Protein AF-A0A1M4UK34-F1 (afdb_monomer_lite)

Foldseek 3Di:
DDDDDPDPPPPDDDDPPVVVVVVVVVVLVVVLVVQVPDPVHDNLQRWDWDWDQDPFFIKIWTDGPPDIDIDTDGDPPPPD

Secondary structure (DSSP, 8-state):
-----------PPP--HHHH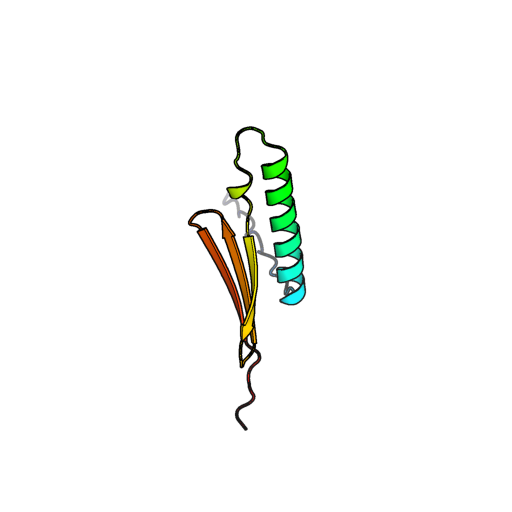HHHHHHHHHHHHHHHHH-TTS-GGGSPEEEEEEETTEEEEEEEETTEEEEEEEE------

Organism: NCBI:txid1346286

Structure (mmCIF, N/CA/C/O backbone):
data_AF-A0A1M4UK34-F1
#
_entry.id   AF-A0A1M4UK34-F1
#
loop_
_atom_site.group_PDB
_atom_site.id
_atom_site.type_symbol
_atom_site.label_atom_id
_atom_site.label_alt_id
_atom_site.label_comp_id
_atom_site.label_asym_id
_atom_site.label_entity_id
_atom_site.label_seq_id
_atom_site.pdbx_PDB_ins_code
_atom_site.Cartn_x
_atom_site.Cartn_y
_atom_site.Cartn_z
_atom_site.occupancy
_atom_site.B_iso_or_equiv
_atom_site.auth_seq_id
_atom_site.auth_comp_id
_atom_site.auth_asym_id
_atom_site.auth_atom_id
_atom_site.pdbx_PDB_model_num
ATOM 1 N N . MET A 1 1 ? 5.999 51.582 2.783 1.00 43.22 1 MET A N 1
ATOM 2 C CA . MET A 1 1 ? 6.900 50.409 2.870 1.00 43.22 1 MET A CA 1
ATOM 3 C C . MET A 1 1 ? 6.140 49.182 2.377 1.00 43.22 1 MET A C 1
ATOM 5 O O . MET A 1 1 ? 5.071 48.925 2.907 1.00 43.22 1 MET A O 1
ATOM 9 N N . LYS A 1 2 ? 6.617 48.476 1.341 1.00 42.16 2 LYS A N 1
ATOM 10 C CA . LYS A 1 2 ? 6.025 47.202 0.884 1.00 42.16 2 LYS A CA 1
ATOM 11 C C . LYS A 1 2 ? 6.883 46.058 1.427 1.00 42.16 2 LYS A C 1
ATOM 13 O O . LYS A 1 2 ? 8.041 45.935 1.037 1.00 42.16 2 LYS A O 1
ATOM 18 N N . THR A 1 3 ? 6.340 45.260 2.338 1.00 49.09 3 THR A N 1
ATOM 19 C CA . THR A 1 3 ? 6.977 44.045 2.857 1.00 49.09 3 THR A CA 1
ATOM 20 C C . THR A 1 3 ? 6.961 42.974 1.768 1.00 49.09 3 THR A C 1
ATOM 22 O O . THR A 1 3 ? 5.910 42.471 1.379 1.00 49.09 3 THR A O 1
ATOM 25 N N . LYS A 1 4 ? 8.139 42.652 1.221 1.00 49.75 4 LYS A N 1
ATOM 26 C CA . LYS A 1 4 ? 8.310 41.497 0.334 1.00 49.75 4 LYS A CA 1
ATOM 27 C C . LYS A 1 4 ? 8.265 40.243 1.202 1.00 49.75 4 LYS A C 1
ATOM 29 O O . LYS A 1 4 ? 9.198 39.984 1.955 1.00 49.75 4 LYS A O 1
ATOM 34 N N . ILE A 1 5 ? 7.169 39.499 1.113 1.00 60.50 5 ILE A N 1
ATOM 35 C CA . ILE A 1 5 ? 7.071 38.154 1.678 1.00 60.50 5 ILE A CA 1
ATOM 36 C C . ILE A 1 5 ? 8.066 37.287 0.891 1.00 60.50 5 ILE A C 1
ATOM 38 O O . ILE A 1 5 ? 8.013 37.298 -0.343 1.00 60.50 5 ILE A O 1
ATOM 42 N N . PRO A 1 6 ? 9.016 36.596 1.542 1.00 52.19 6 PRO A N 1
ATOM 43 C CA . PRO A 1 6 ? 9.935 35.726 0.830 1.00 52.19 6 PRO A CA 1
ATOM 44 C C . PRO A 1 6 ? 9.126 34.587 0.206 1.00 52.19 6 PRO A C 1
ATOM 46 O O . PRO A 1 6 ? 8.481 33.814 0.912 1.00 52.19 6 PRO A O 1
ATOM 49 N N . ASN A 1 7 ? 9.146 34.502 -1.127 1.00 54.94 7 ASN A N 1
ATOM 50 C CA . ASN A 1 7 ? 8.664 33.332 -1.852 1.00 54.94 7 ASN A CA 1
ATOM 51 C C . ASN A 1 7 ? 9.378 32.110 -1.273 1.00 54.94 7 ASN A C 1
ATOM 53 O O . ASN A 1 7 ? 10.596 31.987 -1.417 1.00 54.94 7 ASN A O 1
ATOM 57 N N . ALA A 1 8 ? 8.636 31.223 -0.613 1.00 55.81 8 ALA A N 1
ATOM 58 C CA . ALA A 1 8 ? 9.151 29.927 -0.215 1.00 55.81 8 ALA A CA 1
ATOM 59 C C . ALA A 1 8 ? 9.576 29.194 -1.495 1.00 55.81 8 ALA A C 1
ATOM 61 O O . ALA A 1 8 ? 8.741 28.707 -2.255 1.00 55.81 8 ALA A O 1
ATOM 62 N N . GLN A 1 9 ? 10.881 29.180 -1.779 1.00 53.72 9 GLN A N 1
ATOM 63 C CA . GLN A 1 9 ? 11.446 28.343 -2.826 1.00 53.72 9 GLN A CA 1
ATOM 64 C C . GLN A 1 9 ? 11.160 26.896 -2.438 1.00 53.72 9 GLN A C 1
ATOM 66 O O . GLN A 1 9 ? 11.816 26.329 -1.564 1.00 53.72 9 GLN A O 1
ATOM 71 N N . VAL A 1 10 ? 10.156 26.307 -3.080 1.00 55.94 10 VAL A N 1
ATOM 72 C CA . VAL A 1 10 ? 9.888 24.875 -3.007 1.00 55.94 10 VAL A CA 1
ATOM 73 C C . VAL A 1 10 ? 11.113 24.171 -3.592 1.00 55.94 10 VAL A C 1
ATOM 75 O O . VAL A 1 10 ? 11.285 24.109 -4.809 1.00 55.94 10 VAL A O 1
ATOM 78 N N . ARG A 1 11 ? 12.011 23.689 -2.726 1.00 53.22 11 ARG A N 1
ATOM 79 C CA . ARG A 1 11 ? 13.153 22.863 -3.131 1.00 53.22 11 ARG A CA 1
ATOM 80 C C . ARG A 1 11 ? 12.614 21.516 -3.595 1.00 53.22 11 ARG A C 1
ATOM 82 O O . ARG A 1 11 ? 12.321 20.648 -2.780 1.00 53.22 11 ARG A O 1
ATOM 89 N N . ARG A 1 12 ? 12.465 21.358 -4.908 1.00 50.91 12 ARG A N 1
ATOM 90 C CA . ARG A 1 12 ? 12.179 20.064 -5.529 1.00 50.91 12 ARG A CA 1
ATOM 91 C C . ARG A 1 12 ? 13.431 19.199 -5.391 1.00 50.91 12 ARG A C 1
ATOM 93 O O . ARG A 1 12 ? 14.496 19.597 -5.854 1.00 50.91 12 ARG A O 1
ATOM 100 N N . LYS A 1 13 ? 13.314 18.061 -4.710 1.00 56.28 13 LYS A N 1
ATOM 101 C CA . LYS A 1 13 ? 14.331 17.008 -4.728 1.00 56.28 13 LYS A CA 1
ATOM 102 C C . LYS A 1 13 ? 13.865 15.941 -5.705 1.00 56.28 13 LYS A C 1
ATOM 104 O O . LYS A 1 13 ? 12.714 15.521 -5.625 1.00 56.28 13 LYS A O 1
ATOM 109 N N . THR A 1 14 ? 14.745 15.529 -6.607 1.00 62.31 14 THR A N 1
ATOM 110 C CA . THR A 1 14 ? 14.560 14.279 -7.341 1.00 62.31 14 THR A CA 1
ATOM 111 C C . THR A 1 14 ? 14.806 13.151 -6.351 1.00 62.31 14 THR A C 1
ATOM 113 O O . THR A 1 14 ? 15.836 13.144 -5.678 1.00 62.31 14 THR A O 1
ATOM 116 N N . ILE A 1 15 ? 13.823 12.275 -6.203 1.00 67.00 15 ILE A N 1
ATOM 117 C CA . ILE A 1 15 ? 13.898 11.078 -5.370 1.00 67.00 15 ILE A CA 1
ATOM 118 C C . ILE A 1 15 ? 13.728 9.911 -6.333 1.00 67.00 15 ILE A C 1
ATOM 120 O O . ILE A 1 15 ? 12.860 9.971 -7.208 1.00 67.00 15 ILE A O 1
ATOM 124 N N . GLU A 1 16 ? 14.568 8.889 -6.202 1.00 80.25 16 GLU A N 1
ATOM 125 C CA 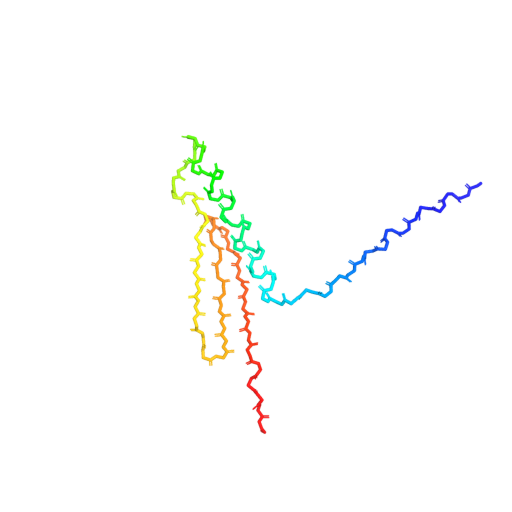. GLU A 1 16 ? 14.411 7.669 -6.982 1.00 80.25 16 GLU A CA 1
ATOM 126 C C . GLU A 1 16 ? 13.067 7.023 -6.634 1.00 80.25 16 GLU A C 1
ATOM 128 O O . GLU A 1 16 ? 12.658 6.965 -5.474 1.00 80.25 16 GLU A O 1
ATOM 133 N N . VAL A 1 17 ? 12.360 6.514 -7.640 1.00 78.50 17 VAL A N 1
ATOM 134 C CA . VAL A 1 17 ? 11.032 5.904 -7.456 1.00 78.50 17 VAL A CA 1
ATOM 135 C C . VAL A 1 17 ? 11.072 4.768 -6.427 1.00 78.50 17 VAL A C 1
ATOM 137 O O . VAL A 1 17 ? 10.139 4.594 -5.642 1.00 78.50 17 VAL A O 1
ATOM 140 N N . ARG A 1 18 ? 12.183 4.025 -6.395 1.00 79.44 18 ARG A N 1
ATOM 141 C CA . ARG A 1 18 ? 12.447 2.996 -5.390 1.00 79.44 18 ARG A CA 1
ATOM 142 C C . ARG A 1 18 ? 12.390 3.561 -3.968 1.00 79.44 18 ARG A C 1
ATOM 144 O O . ARG A 1 18 ? 11.698 2.989 -3.132 1.00 79.44 18 ARG A O 1
ATOM 151 N N . ASP A 1 19 ? 13.079 4.669 -3.712 1.00 83.50 19 ASP A N 1
ATOM 152 C CA . ASP A 1 19 ? 13.139 5.287 -2.384 1.00 83.50 19 ASP A CA 1
ATOM 153 C C . ASP A 1 19 ? 11.749 5.781 -1.961 1.00 83.50 19 ASP A C 1
ATOM 155 O O . ASP A 1 19 ? 11.334 5.579 -0.824 1.00 83.50 19 ASP A O 1
ATOM 159 N N . MET A 1 20 ? 10.973 6.342 -2.900 1.00 85.81 20 MET A N 1
ATOM 160 C CA . MET A 1 20 ? 9.579 6.725 -2.637 1.00 85.81 20 MET A CA 1
ATOM 161 C C . MET A 1 20 ? 8.713 5.526 -2.236 1.00 85.81 20 MET A C 1
ATOM 163 O O . MET A 1 20 ? 7.883 5.640 -1.332 1.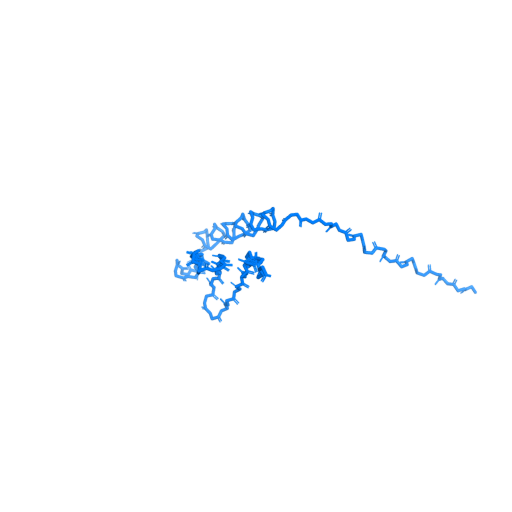00 85.81 20 MET A O 1
ATOM 167 N N . LEU A 1 21 ? 8.882 4.381 -2.904 1.00 87.56 21 LEU A N 1
ATOM 168 C CA . LEU A 1 21 ? 8.163 3.162 -2.549 1.00 87.56 21 LEU A CA 1
ATOM 169 C C . LEU A 1 21 ? 8.583 2.644 -1.173 1.00 87.56 21 LEU A C 1
ATOM 171 O O . LEU A 1 21 ? 7.708 2.264 -0.397 1.00 87.56 21 LEU A O 1
ATOM 175 N N . GLU A 1 22 ? 9.879 2.631 -0.854 1.00 88.31 22 GLU A N 1
ATOM 176 C CA . GLU A 1 22 ? 10.382 2.221 0.465 1.00 88.31 22 GLU A CA 1
ATOM 177 C C . GLU A 1 22 ? 9.817 3.122 1.577 1.00 88.31 22 GLU A C 1
ATOM 179 O O . GLU A 1 22 ? 9.254 2.617 2.554 1.00 88.31 22 GLU A O 1
ATOM 184 N N . ASP A 1 23 ? 9.853 4.443 1.390 1.00 88.75 23 ASP A N 1
ATOM 185 C CA . ASP A 1 23 ? 9.268 5.409 2.325 1.00 88.75 23 ASP A CA 1
ATOM 186 C C . ASP A 1 23 ? 7.763 5.175 2.522 1.00 88.75 23 ASP A C 1
ATOM 188 O O . ASP A 1 23 ? 7.255 5.237 3.648 1.00 88.75 23 ASP A O 1
ATOM 192 N N . LEU A 1 24 ? 7.040 4.854 1.444 1.00 89.00 24 LEU A N 1
ATOM 193 C CA . LEU A 1 24 ? 5.610 4.567 1.501 1.00 89.00 24 LEU A CA 1
ATOM 194 C C . LEU A 1 24 ? 5.316 3.277 2.280 1.00 89.00 24 LEU A C 1
ATOM 196 O O . LEU A 1 24 ? 4.379 3.252 3.077 1.00 89.00 24 LEU A O 1
ATOM 200 N N . HIS A 1 25 ? 6.140 2.235 2.128 1.00 90.12 25 HIS A N 1
ATOM 201 C CA . HIS A 1 25 ? 6.019 1.011 2.929 1.00 90.12 25 HIS A CA 1
ATOM 202 C C . HIS A 1 25 ? 6.249 1.293 4.414 1.00 90.12 25 HIS A C 1
ATOM 204 O O . HIS A 1 25 ? 5.444 0.889 5.253 1.00 90.12 25 HIS A O 1
ATOM 210 N N . VAL A 1 26 ? 7.307 2.036 4.752 1.00 92.69 26 VAL A N 1
ATOM 211 C CA . VAL A 1 26 ? 7.600 2.410 6.144 1.00 92.69 26 VAL A CA 1
ATOM 212 C C . VAL A 1 26 ? 6.456 3.232 6.740 1.00 92.69 26 VAL A C 1
ATOM 214 O O . VAL A 1 26 ? 6.083 3.040 7.900 1.00 92.69 26 VAL A O 1
ATOM 217 N N . PHE A 1 27 ? 5.886 4.153 5.966 1.00 89.88 27 PHE A N 1
ATOM 218 C CA . PHE A 1 27 ? 4.746 4.955 6.396 1.00 89.88 27 PHE A CA 1
ATOM 219 C C . PHE A 1 27 ? 3.505 4.094 6.675 1.00 89.88 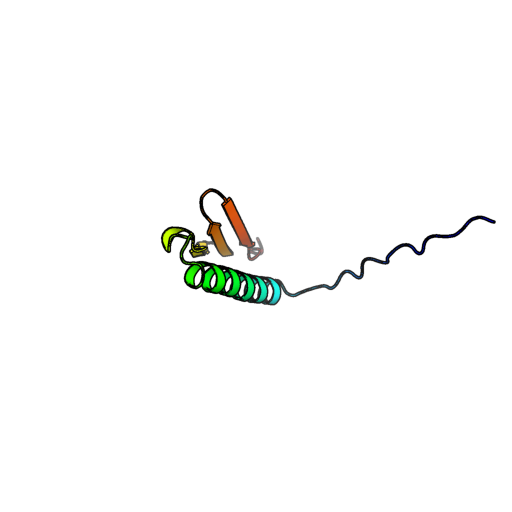27 PHE A C 1
ATOM 221 O O . PHE A 1 27 ? 2.859 4.260 7.711 1.00 89.88 27 PHE A O 1
ATOM 228 N N . VAL A 1 28 ? 3.211 3.134 5.799 1.00 91.62 28 VAL A N 1
ATOM 229 C CA . VAL A 1 28 ? 2.092 2.191 5.935 1.00 91.62 28 VAL A CA 1
ATOM 230 C C . VAL A 1 28 ? 2.240 1.299 7.169 1.00 91.62 28 VAL A C 1
ATOM 232 O O . VAL A 1 28 ? 1.288 1.159 7.938 1.00 91.62 28 VAL A O 1
ATOM 235 N N . GLU A 1 29 ? 3.435 0.770 7.426 1.00 92.31 29 GLU A N 1
ATOM 236 C CA . GLU A 1 29 ? 3.707 -0.027 8.628 1.00 92.31 29 GLU A CA 1
ATOM 237 C C . GLU A 1 29 ? 3.500 0.782 9.915 1.00 92.31 29 GLU A C 1
ATOM 239 O O . GLU A 1 29 ? 2.906 0.292 10.876 1.00 92.31 29 GLU A O 1
ATOM 244 N N . LYS A 1 30 ? 3.896 2.062 9.931 1.00 92.62 30 LYS A N 1
ATOM 245 C CA . LYS A 1 30 ? 3.630 2.952 11.075 1.00 92.62 30 LYS A CA 1
ATOM 246 C C . LYS A 1 30 ? 2.135 3.154 11.313 1.00 92.62 30 LYS A C 1
ATOM 248 O O . LYS A 1 30 ? 1.704 3.126 12.464 1.00 92.62 30 LYS A O 1
ATOM 253 N N . ILE A 1 31 ? 1.340 3.328 10.254 1.00 89.81 31 ILE A N 1
ATOM 254 C CA . ILE A 1 31 ? -0.124 3.412 10.375 1.00 89.81 31 ILE A CA 1
ATOM 255 C C . ILE A 1 31 ? -0.673 2.115 10.979 1.00 89.81 31 ILE A C 1
ATOM 257 O O . ILE A 1 31 ? -1.445 2.167 11.936 1.00 89.81 31 ILE A O 1
ATOM 261 N N . ASN A 1 32 ? -0.240 0.961 10.472 1.00 92.19 32 ASN A N 1
ATOM 262 C CA . ASN A 1 32 ? -0.694 -0.342 10.954 1.00 92.19 32 ASN A CA 1
ATOM 263 C C . ASN A 1 32 ? -0.334 -0.588 12.425 1.00 92.19 32 ASN A C 1
ATOM 265 O O . ASN A 1 32 ? -1.171 -1.083 13.179 1.00 92.19 32 ASN A O 1
ATOM 269 N N . LEU A 1 33 ? 0.857 -0.174 12.864 1.00 92.75 33 LEU A N 1
ATOM 270 C CA . LEU A 1 33 ? 1.249 -0.217 14.276 1.00 92.75 33 LEU A CA 1
ATOM 271 C C . LEU A 1 33 ? 0.345 0.663 15.149 1.00 92.75 33 LEU A C 1
ATOM 273 O O . LEU A 1 33 ? -0.125 0.208 16.191 1.00 92.75 33 LEU A O 1
ATOM 277 N N . CYS A 1 34 ? 0.046 1.892 14.717 1.00 90.00 34 CYS A N 1
ATOM 278 C CA . CYS A 1 34 ? -0.879 2.773 15.433 1.00 90.00 34 CYS A CA 1
ATOM 279 C C . CYS A 1 34 ? -2.292 2.177 15.531 1.00 90.00 34 CYS A C 1
ATOM 281 O O . CYS A 1 34 ? -2.944 2.308 16.567 1.00 90.00 34 CYS A O 1
ATOM 283 N N . ILE A 1 35 ? -2.766 1.513 14.473 1.00 88.38 35 ILE A N 1
ATOM 284 C CA . ILE A 1 35 ? -4.066 0.829 14.463 1.00 88.38 35 ILE A CA 1
ATOM 285 C C . ILE A 1 35 ? -4.066 -0.328 15.460 1.00 88.38 35 ILE A C 1
ATOM 287 O O . ILE A 1 35 ? -4.977 -0.415 16.278 1.00 88.38 35 ILE A O 1
ATOM 291 N N . ALA A 1 36 ? -3.028 -1.167 15.447 1.00 88.38 36 ALA A N 1
ATOM 292 C CA . ALA A 1 36 ? -2.903 -2.305 16.355 1.00 88.38 36 ALA A CA 1
ATOM 293 C C . ALA A 1 36 ? -2.842 -1.888 17.836 1.00 88.38 36 ALA A C 1
ATOM 295 O O . ALA A 1 36 ? -3.302 -2.622 18.708 1.00 88.38 36 ALA A O 1
ATOM 296 N N . GLN A 1 37 ? -2.294 -0.705 18.127 1.00 90.81 37 GLN A N 1
ATOM 297 C CA . GLN A 1 37 ? -2.233 -0.145 19.480 1.00 90.81 37 GLN A CA 1
ATOM 298 C C . GLN A 1 37 ? -3.538 0.529 19.925 1.00 90.81 37 GLN A C 1
ATOM 300 O O . GLN A 1 37 ? -3.693 0.827 21.110 1.00 90.81 37 GLN A O 1
ATOM 305 N N . ASN A 1 38 ? -4.474 0.797 19.010 1.00 86.94 38 ASN A N 1
ATOM 306 C CA . ASN A 1 38 ? -5.715 1.486 19.331 1.00 86.94 38 ASN A CA 1
ATOM 307 C C . ASN A 1 38 ? -6.855 0.482 19.577 1.00 86.94 38 ASN A C 1
ATOM 309 O O . ASN A 1 38 ? -7.395 -0.075 18.622 1.00 86.94 38 ASN A O 1
ATOM 313 N N . PRO A 1 39 ? -7.323 0.313 20.827 1.00 82.62 39 PRO A N 1
ATOM 314 C CA . PRO A 1 39 ? -8.350 -0.674 21.164 1.00 82.62 39 PRO A CA 1
ATOM 315 C C . PRO A 1 39 ? -9.733 -0.371 20.563 1.00 82.62 39 PRO A C 1
ATOM 317 O O . PRO A 1 39 ? -10.630 -1.205 20.644 1.00 82.62 39 PRO A O 1
ATOM 320 N N . LYS A 1 40 ? -9.940 0.823 19.990 1.00 87.25 40 LYS A N 1
ATOM 321 C CA . LYS A 1 40 ? -11.192 1.208 19.319 1.00 87.25 40 LYS A CA 1
ATOM 322 C C . LYS A 1 40 ? -11.205 0.880 17.826 1.00 87.25 40 LYS A C 1
ATOM 324 O O . LYS A 1 40 ? -12.253 1.018 17.200 1.00 87.25 40 LYS A O 1
ATOM 329 N N . LEU A 1 41 ? -10.061 0.526 17.243 1.00 81.88 41 LEU A N 1
ATOM 330 C CA . LEU A 1 41 ? -9.946 0.221 15.821 1.00 81.88 41 LEU A CA 1
ATOM 331 C C . LEU A 1 41 ? -9.948 -1.292 15.616 1.00 81.88 41 LEU A C 1
ATOM 333 O O . LEU A 1 41 ? -9.345 -2.039 16.382 1.00 81.88 41 LEU A O 1
ATOM 337 N N . SER A 1 42 ? -10.646 -1.744 14.574 1.00 80.00 42 SER A N 1
ATOM 338 C CA . SER A 1 42 ? -10.613 -3.152 14.188 1.00 80.00 42 SER A CA 1
ATOM 339 C C . SER A 1 42 ? -9.275 -3.472 13.528 1.00 80.00 42 SER A C 1
ATOM 341 O O . SER A 1 42 ? -8.713 -2.652 12.803 1.00 80.00 42 SER A O 1
ATOM 343 N N . HIS A 1 43 ? -8.801 -4.703 13.699 1.00 74.56 43 HIS A N 1
ATOM 344 C CA . HIS A 1 43 ? -7.654 -5.212 12.951 1.00 74.56 43 HIS A CA 1
ATOM 345 C C . HIS A 1 43 ? -7.898 -5.192 11.427 1.00 74.56 43 HIS A C 1
ATOM 347 O O . HIS A 1 43 ? -6.958 -5.059 10.643 1.00 74.56 43 HIS A O 1
ATOM 353 N N . ASP A 1 44 ? -9.162 -5.240 10.995 1.00 80.31 44 ASP A N 1
ATOM 354 C CA . ASP A 1 44 ? -9.550 -5.101 9.585 1.00 80.31 44 ASP A CA 1
ATOM 355 C C . ASP A 1 44 ? -9.371 -3.679 9.045 1.00 80.31 44 ASP A C 1
ATOM 357 O O . ASP A 1 44 ? -9.385 -3.470 7.834 1.00 80.31 44 ASP A O 1
ATOM 361 N N . SER A 1 45 ? -9.169 -2.697 9.927 1.00 83.75 45 SER A N 1
ATOM 362 C CA . SER A 1 45 ? -8.853 -1.323 9.547 1.00 83.75 45 SER A CA 1
ATOM 363 C C . SER A 1 45 ? -7.400 -1.147 9.110 1.00 83.75 45 SER A C 1
ATOM 365 O O . SER A 1 45 ? -7.043 -0.043 8.718 1.00 83.75 45 SER A O 1
ATOM 367 N N . LYS A 1 46 ? -6.555 -2.188 9.169 1.00 90.00 46 LYS A N 1
ATOM 368 C CA . LYS A 1 46 ? -5.168 -2.096 8.701 1.00 90.00 46 LYS A CA 1
ATOM 369 C C . LYS A 1 46 ? -5.104 -1.758 7.212 1.00 90.00 46 LYS A C 1
ATOM 371 O O . LYS A 1 46 ? -5.901 -2.242 6.407 1.00 90.00 46 LYS A O 1
ATOM 376 N N . VAL A 1 47 ? -4.099 -0.977 6.846 1.00 92.12 47 VAL A N 1
ATOM 377 C CA . VAL A 1 47 ? -3.739 -0.743 5.455 1.00 92.12 47 VAL A CA 1
ATOM 378 C C . VAL A 1 47 ? -3.206 -2.051 4.873 1.00 92.12 47 VAL A C 1
ATOM 380 O O . VAL A 1 47 ? -2.264 -2.646 5.405 1.00 92.12 47 VAL A O 1
ATOM 383 N N . LYS A 1 48 ? -3.815 -2.512 3.783 1.00 91.94 48 LYS A N 1
ATOM 384 C CA . LYS A 1 48 ? -3.374 -3.685 3.028 1.00 91.94 48 LYS A CA 1
ATOM 385 C C . LYS A 1 48 ? -2.443 -3.234 1.919 1.00 91.94 48 LYS A C 1
ATOM 387 O O . LYS A 1 48 ? -2.747 -2.282 1.211 1.00 91.94 48 LYS A O 1
ATOM 392 N N . TYR A 1 49 ? -1.335 -3.941 1.756 1.00 92.75 49 TYR A N 1
ATOM 393 C CA . TYR A 1 49 ? -0.415 -3.735 0.650 1.00 92.75 49 TYR A CA 1
ATOM 394 C C . TYR A 1 49 ? -0.425 -4.959 -0.265 1.00 92.75 49 TYR A C 1
ATOM 396 O O . TYR A 1 49 ? -0.352 -6.091 0.213 1.00 92.75 49 TYR A O 1
ATOM 404 N N . THR A 1 50 ? -0.515 -4.727 -1.573 1.00 93.62 50 THR A N 1
ATOM 405 C CA . THR A 1 50 ? -0.426 -5.765 -2.604 1.00 93.62 50 THR A CA 1
ATOM 406 C C . THR A 1 50 ? 0.523 -5.311 -3.704 1.00 93.62 50 THR A C 1
ATOM 408 O O . THR A 1 50 ? 0.399 -4.204 -4.226 1.00 93.62 50 THR A O 1
ATOM 411 N N . ARG A 1 51 ? 1.456 -6.189 -4.078 1.00 92.81 51 ARG A N 1
ATOM 412 C CA . ARG A 1 51 ? 2.340 -6.012 -5.233 1.00 92.81 51 ARG A CA 1
ATOM 413 C C . ARG A 1 51 ? 1.886 -6.934 -6.355 1.00 92.81 51 ARG A C 1
ATOM 415 O O . ARG A 1 51 ? 1.845 -8.146 -6.155 1.00 92.81 51 ARG A O 1
ATOM 422 N N . VAL A 1 52 ? 1.596 -6.372 -7.522 1.00 93.69 52 VAL A N 1
ATOM 423 C CA . VAL A 1 52 ? 1.203 -7.119 -8.722 1.00 93.69 52 VAL A CA 1
ATOM 424 C C . VAL A 1 52 ? 2.281 -6.938 -9.782 1.00 93.69 52 VAL A C 1
ATOM 426 O O . VAL A 1 52 ? 2.625 -5.812 -10.128 1.00 93.69 52 VAL A O 1
ATOM 429 N N . ILE A 1 53 ? 2.833 -8.042 -10.279 1.00 89.44 53 ILE A N 1
ATOM 430 C CA . ILE A 1 53 ? 3.748 -8.025 -11.425 1.00 89.44 53 ILE A CA 1
ATOM 431 C C . ILE A 1 53 ? 2.882 -8.007 -12.688 1.00 89.44 53 ILE A C 1
ATOM 433 O O . ILE A 1 53 ? 1.991 -8.845 -12.822 1.00 89.44 53 ILE A O 1
ATOM 437 N N . LEU A 1 54 ? 3.116 -7.031 -13.561 1.00 86.94 54 LEU A N 1
ATOM 438 C CA . LEU A 1 54 ? 2.430 -6.854 -14.840 1.00 86.94 54 LEU A CA 1
ATOM 439 C C . LEU A 1 54 ? 3.383 -7.220 -15.982 1.00 86.94 54 LEU A C 1
ATOM 441 O O . LEU A 1 54 ? 4.598 -7.250 -15.792 1.00 86.94 54 LEU A O 1
ATOM 445 N N . ASP A 1 55 ? 2.839 -7.429 -17.178 1.00 85.94 55 ASP A N 1
ATOM 446 C CA . ASP A 1 55 ? 3.632 -7.789 -18.362 1.00 85.94 55 ASP A CA 1
ATOM 447 C C . ASP A 1 55 ? 4.701 -6.735 -18.712 1.00 85.94 55 ASP A C 1
ATOM 449 O O . ASP A 1 55 ? 5.762 -7.076 -19.226 1.00 85.94 55 ASP A O 1
ATOM 453 N N . ASN A 1 56 ? 4.449 -5.460 -18.399 1.00 85.00 56 ASN A N 1
ATOM 454 C CA . ASN A 1 56 ? 5.332 -4.327 -18.693 1.00 85.00 56 ASN A CA 1
ATOM 455 C C . ASN A 1 56 ? 5.727 -3.516 -17.446 1.00 85.00 56 ASN A C 1
ATOM 457 O O . ASN A 1 56 ? 6.029 -2.324 -17.548 1.00 85.00 56 ASN A O 1
ATOM 461 N N . GLY A 1 57 ? 5.685 -4.119 -16.254 1.00 86.94 57 GLY A N 1
ATOM 462 C CA . GLY A 1 57 ? 6.034 -3.388 -15.041 1.00 86.94 57 GLY A CA 1
ATOM 463 C C . GLY A 1 57 ? 5.542 -4.001 -13.737 1.00 86.94 57 GLY A C 1
ATOM 464 O O . GLY A 1 57 ? 5.350 -5.208 -13.599 1.00 86.94 57 GLY A O 1
ATOM 465 N N . VAL A 1 58 ? 5.346 -3.144 -12.738 1.00 90.00 58 VAL A N 1
ATOM 466 C CA . VAL A 1 58 ? 4.844 -3.533 -11.418 1.00 90.00 58 VAL A CA 1
ATOM 467 C C . VAL A 1 58 ? 3.842 -2.510 -10.899 1.00 90.00 58 VAL A C 1
ATOM 469 O O . VAL A 1 58 ? 4.065 -1.306 -10.981 1.00 90.00 58 VAL A O 1
ATOM 472 N N . SER A 1 59 ? 2.744 -2.995 -10.329 1.00 91.69 59 SER A N 1
ATOM 473 C CA . SER A 1 59 ? 1.759 -2.177 -9.628 1.00 91.69 59 SER A CA 1
ATOM 474 C C . SER A 1 59 ? 1.867 -2.391 -8.122 1.00 91.69 59 SER A C 1
ATOM 476 O O . SER A 1 59 ? 1.862 -3.524 -7.629 1.00 91.69 59 SER A O 1
ATOM 478 N N . HIS A 1 60 ? 1.966 -1.290 -7.386 1.00 92.69 60 HIS A N 1
ATOM 479 C CA . HIS A 1 60 ? 1.949 -1.256 -5.931 1.00 92.69 60 HIS A CA 1
ATOM 480 C C . HIS A 1 60 ? 0.616 -0.667 -5.468 1.00 92.69 60 HIS A C 1
ATOM 482 O O . HIS A 1 60 ? 0.334 0.506 -5.713 1.00 92.69 60 HIS A O 1
ATOM 488 N N . MET A 1 61 ? -0.199 -1.466 -4.783 1.00 94.44 61 MET A N 1
ATOM 489 C CA . MET A 1 61 ? -1.513 -1.058 -4.287 1.00 94.44 61 MET A CA 1
ATOM 490 C C . MET A 1 61 ? -1.535 -1.009 -2.762 1.00 94.44 61 MET A C 1
ATOM 492 O O . MET A 1 61 ? -1.122 -1.961 -2.099 1.00 94.44 61 MET A O 1
ATOM 496 N N . PHE A 1 62 ? -2.077 0.077 -2.218 1.00 93.12 62 PHE A N 1
ATOM 497 C CA . PHE A 1 62 ? -2.285 0.303 -0.791 1.00 93.12 62 PHE A CA 1
ATOM 498 C C . PHE A 1 62 ? -3.763 0.602 -0.536 1.00 93.12 62 PHE A C 1
ATOM 500 O O . PHE A 1 62 ? -4.304 1.562 -1.086 1.00 93.12 62 PHE A O 1
ATOM 507 N N . GLU A 1 63 ? -4.422 -0.203 0.293 1.00 92.94 63 GLU A N 1
ATOM 508 C CA . GLU A 1 63 ? -5.869 -0.146 0.521 1.00 92.94 63 GLU A CA 1
ATOM 509 C C . GLU A 1 63 ? -6.189 0.071 2.000 1.00 92.94 63 GLU A C 1
ATOM 511 O O . GLU A 1 63 ? -5.724 -0.675 2.859 1.00 92.94 63 GLU A O 1
ATOM 516 N N . LEU A 1 64 ? -7.016 1.072 2.302 1.00 88.56 64 LEU A N 1
ATOM 517 C CA . LEU A 1 64 ? -7.492 1.396 3.646 1.00 88.56 64 LEU A CA 1
ATOM 518 C C . LEU A 1 64 ? -9.000 1.656 3.606 1.00 88.56 64 LEU A C 1
ATOM 520 O O . LEU A 1 64 ? -9.447 2.730 3.195 1.00 88.56 64 LEU A O 1
ATOM 524 N N . GLY A 1 65 ? -9.798 0.679 4.039 1.00 85.12 65 GLY A N 1
ATOM 525 C CA . GLY A 1 65 ? -11.255 0.752 3.913 1.00 85.12 65 GLY A CA 1
ATOM 526 C C . GLY A 1 65 ? -11.664 0.949 2.449 1.00 85.12 65 GLY A C 1
ATOM 527 O O . GLY A 1 65 ? -11.370 0.105 1.612 1.00 85.12 65 GLY A O 1
ATOM 528 N N . ASN A 1 66 ? -12.299 2.085 2.144 1.00 88.25 66 ASN A N 1
ATOM 529 C CA . ASN A 1 66 ? -12.726 2.444 0.784 1.00 88.25 66 ASN A CA 1
ATOM 530 C C . ASN A 1 66 ? -11.693 3.291 0.018 1.00 88.25 66 ASN A C 1
ATOM 532 O O . ASN A 1 66 ? -11.954 3.712 -1.109 1.00 88.25 66 ASN A O 1
ATOM 536 N N . HIS A 1 67 ? -10.548 3.596 0.628 1.00 87.69 67 HIS A N 1
ATOM 537 C CA . HIS A 1 67 ? -9.488 4.374 0.000 1.00 87.69 67 HIS A CA 1
ATOM 538 C C . HIS A 1 67 ? -8.442 3.444 -0.605 1.00 87.69 67 HIS A C 1
ATOM 540 O O . HIS A 1 67 ? -8.001 2.494 0.040 1.00 87.69 67 HIS A O 1
ATOM 546 N N . ARG A 1 68 ? -8.013 3.754 -1.830 1.00 92.19 68 ARG A N 1
ATOM 547 C CA . ARG A 1 68 ? -6.954 3.029 -2.532 1.00 92.19 68 ARG A CA 1
ATOM 548 C C . ARG A 1 68 ? -5.957 4.010 -3.129 1.00 92.19 68 ARG A C 1
ATOM 550 O O . ARG A 1 68 ? -6.352 4.926 -3.847 1.00 92.19 68 ARG A O 1
ATOM 557 N N . LEU A 1 69 ? -4.678 3.778 -2.863 1.00 90.75 69 LEU A N 1
ATOM 558 C CA . LEU A 1 69 ? -3.560 4.395 -3.566 1.00 90.75 69 LEU A CA 1
ATOM 559 C C . LEU A 1 69 ? -2.898 3.327 -4.438 1.00 90.75 69 LEU A C 1
ATOM 561 O O . LEU A 1 69 ? -2.589 2.242 -3.952 1.00 90.75 69 LEU A O 1
ATOM 565 N N . GLN A 1 70 ? -2.685 3.636 -5.711 1.00 92.12 70 GLN A N 1
ATOM 566 C CA . GLN A 1 70 ? -2.040 2.747 -6.670 1.00 92.12 70 GLN A CA 1
ATOM 567 C C . GLN A 1 70 ? -0.877 3.491 -7.324 1.00 92.12 70 GLN A C 1
ATOM 569 O O . GLN A 1 70 ? -1.043 4.626 -7.770 1.00 92.12 70 GLN A O 1
ATOM 574 N N . VAL A 1 71 ? 0.293 2.858 -7.337 1.00 89.75 71 VAL A N 1
ATOM 575 C CA . VAL A 1 71 ? 1.503 3.350 -7.996 1.00 89.75 71 VAL A CA 1
ATOM 576 C C . VAL A 1 71 ? 1.917 2.310 -9.026 1.00 89.75 71 VAL A C 1
ATOM 578 O O . VAL A 1 71 ? 2.390 1.232 -8.665 1.00 89.75 71 VAL A O 1
ATOM 581 N N . ASP A 1 72 ? 1.718 2.637 -10.298 1.00 89.19 72 ASP A N 1
ATOM 582 C CA . ASP A 1 72 ? 2.102 1.787 -11.419 1.00 89.19 72 ASP A CA 1
ATOM 583 C C . ASP A 1 72 ? 3.461 2.237 -11.951 1.00 89.19 72 ASP A C 1
ATOM 585 O O . ASP A 1 72 ? 3.632 3.382 -12.371 1.00 89.19 72 ASP A O 1
ATOM 589 N N . LEU A 1 73 ? 4.432 1.330 -11.911 1.00 86.62 73 LEU A N 1
ATOM 590 C CA . LEU A 1 73 ? 5.758 1.527 -12.474 1.00 86.62 73 LEU A CA 1
ATOM 591 C C . LEU A 1 73 ? 5.849 0.736 -13.763 1.00 86.62 73 LEU A C 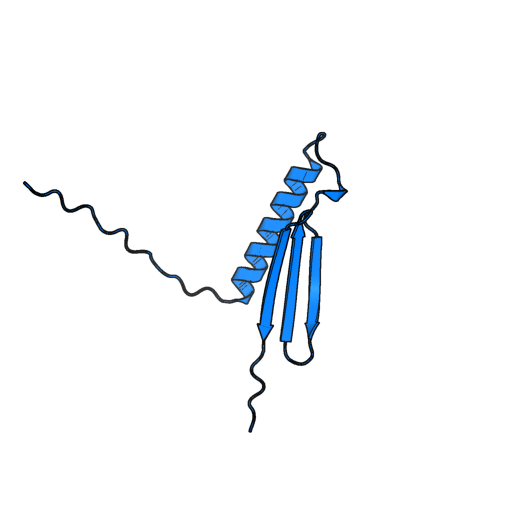1
ATOM 593 O O . LEU A 1 73 ? 5.959 -0.490 -13.737 1.00 86.62 73 LEU A O 1
ATOM 597 N N . GLN A 1 74 ? 5.781 1.447 -14.879 1.00 83.00 74 GLN A N 1
ATOM 598 C CA . GLN A 1 74 ? 5.983 0.870 -16.197 1.00 83.00 74 GLN A CA 1
ATOM 599 C C . GLN A 1 74 ? 7.472 0.917 -16.526 1.00 83.00 74 GLN A C 1
ATOM 601 O O . GLN A 1 74 ? 8.134 1.929 -16.300 1.00 83.00 74 GLN A O 1
ATOM 606 N N . THR A 1 75 ? 8.002 -0.192 -17.026 1.00 65.62 75 THR A N 1
ATOM 607 C CA . THR A 1 75 ? 9.267 -0.173 -17.753 1.00 65.62 75 THR A CA 1
ATOM 608 C C . THR A 1 75 ? 8.909 0.080 -19.202 1.00 65.62 75 THR A C 1
ATOM 610 O O . THR A 1 75 ? 8.169 -0.721 -19.779 1.00 65.62 75 THR A O 1
ATOM 613 N N . ASP A 1 76 ? 9.384 1.191 -19.763 1.00 66.69 76 ASP A N 1
ATOM 614 C CA . ASP A 1 76 ? 9.271 1.431 -21.196 1.00 66.69 76 ASP A CA 1
ATOM 615 C C . ASP A 1 76 ? 9.833 0.197 -21.913 1.00 66.69 76 ASP A C 1
ATOM 617 O O . ASP A 1 76 ? 10.999 -0.166 -21.749 1.00 66.69 76 ASP A O 1
ATOM 621 N N . ILE A 1 77 ? 8.967 -0.517 -22.631 1.00 55.75 77 ILE A N 1
ATOM 622 C CA . ILE A 1 77 ? 9.431 -1.470 -23.627 1.00 55.75 77 ILE A CA 1
ATOM 623 C C . ILE A 1 77 ? 9.882 -0.569 -24.766 1.00 55.75 77 ILE A C 1
ATOM 625 O O . ILE A 1 77 ? 9.031 0.059 -25.398 1.00 55.75 77 ILE A O 1
ATOM 629 N N . ASP A 1 78 ? 11.193 -0.457 -24.975 1.00 52.03 78 ASP A N 1
ATOM 630 C CA . ASP A 1 78 ? 11.739 0.136 -26.191 1.00 52.03 78 ASP A CA 1
ATOM 631 C C . ASP A 1 78 ? 11.089 -0.598 -27.373 1.00 52.03 78 ASP A C 1
ATOM 633 O O . ASP A 1 78 ? 11.423 -1.742 -27.685 1.00 52.03 78 ASP A O 1
ATOM 637 N N . THR A 1 79 ? 10.074 0.012 -27.985 1.00 46.59 79 THR A N 1
ATOM 638 C CA . THR A 1 79 ? 9.620 -0.395 -29.310 1.00 46.59 79 THR A CA 1
ATOM 639 C C . THR A 1 79 ? 10.744 -0.026 -30.263 1.00 46.59 79 THR A C 1
ATOM 641 O O . THR A 1 79 ? 10.904 1.156 -30.574 1.00 46.59 79 THR A O 1
ATOM 644 N N . GLU A 1 80 ? 11.544 -1.033 -30.628 1.00 44.06 80 GLU A N 1
ATOM 645 C CA . GLU A 1 80 ? 12.504 -0.994 -31.741 1.00 44.06 80 GLU A CA 1
ATOM 646 C C . GLU A 1 80 ? 11.898 -0.388 -33.017 1.00 44.06 80 GLU A C 1
ATOM 648 O O . GLU A 1 80 ? 10.710 -0.667 -33.320 1.00 44.06 80 GLU A O 1
#

Sequence (80 aa):
MKTKIPNAQVRRKTIEVRDMLEDLHVFVEKINLCIAQNPKLSHDSKVKYTRVILDNGVSHMFELGNHRLQVDLQTDIDTE

Radius of gyration: 19.06 Å; chains: 1; bounding box: 27×58×53 Å

pLDDT: m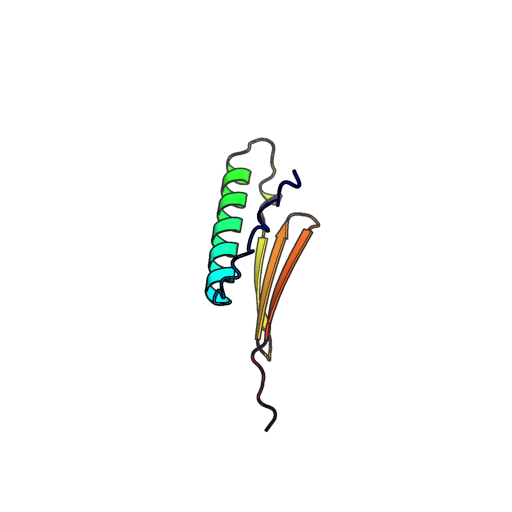ean 79.34, std 15.9, range [42.16, 94.44]